Protein 7KZW (pdb70)

Nearest PDB structures (foldseek):
  7kzw-assembly1_A  TM=1.008E+00  e=4.307E-22  Francisella tularensis subsp. tularensis SCHU S4
  7tl6-assembly1_A  TM=3.939E-01  e=3.445E-01  Mus musculus
  7tl6-assembly2_B  TM=4.313E-01  e=4.963E-01  Mus musculus
  7op0-assembly1_A  TM=3.509E-01  e=9.775E-01  Homo sapiens
  6ie2-assembly5_E  TM=2.826E-01  e=1.085E+00  Homo sapiens

Solvent-accessible surface area: 7474 Å² total

Organism: Francisella tularensis subsp. tularensis (strain SCHU S4 / Schu 4) (NCBI:txid177416)

Sequence (125 aa):
QARELPLLKHGYSKKNTAYNFGFCCCDNTPSGIIFNIDKKPTEFLVNIIYVGDNQGCKFIIYAADTKGKQGEITQTGSSFTAYLSGRNELLKLECCKGKDSNIDYKVIAYANAIEYDRVVGNLSYLVESGGL

Secondary structure (DSSP, 8-state):
-PEEPPP---EE-S---EE--B--TTT--TT------SPPPEEEEEEEEEEESEEEEEE-STT--EEEE-SSEEEEEB--TT-B--EEEE-STT-EEEEEEEEEETTEEEEEEEEEEHHHHTT--

Foldseek 3Di:
DAAAFDKDDKAADPVWKIKIGFDDDVDDDPPAAFLPPDHWKKKKWKAWDDFDAKKKWFQQDSVRDIDIDGHTDIGIGTAHPRGGGIMMMGTDQFGKIWMKMWIDTPHHIHIDTDMDGNCVRVPHD

Structure (mmCIF, N/CA/C/O backbone):
data_7KZW
#
_entry.id   7KZW
#
_cell.length_a   83.412
_cell.length_b   83.412
_cell.length_c   36.850
_cell.angle_alpha   90.000
_cell.angle_beta   90.000
_cell.angle_gamma   120.000
#
_symmetry.space_group_name_H-M   'P 62'
#
loop_
_entity.id
_entity.type
_entity.pdbx_description
1 polymer FTT_1639c
2 non-polymer 'CHLORIDE ION'
3 water water
#
loop_
_atom_site.group_PDB
_atom_site.id
_atom_site.type_symbol
_atom_site.label_atom_id
_atom_site.label_alt_id
_atom_site.label_comp_id
_atom_site.label_asym_id
_atom_site.label_entity_id
_atom_site.label_seq_id
_atom_site.pdbx_PDB_ins_code
_atom_site.Cartn_x
_atom_site.Cartn_y
_atom_site.Cartn_z
_atom_site.occupancy
_atom_site.B_iso_or_equiv
_atom_site.auth_seq_id
_atom_site.auth_comp_id
_atom_site.auth_asym_id
_atom_site.auth_atom_id
_atom_site.pdbx_PDB_model_num
ATOM 1 N N . GLN A 1 4 ? 44.10800 14.42000 -9.26200 1.000 55.74351 54 GLN A N 1
ATOM 2 C CA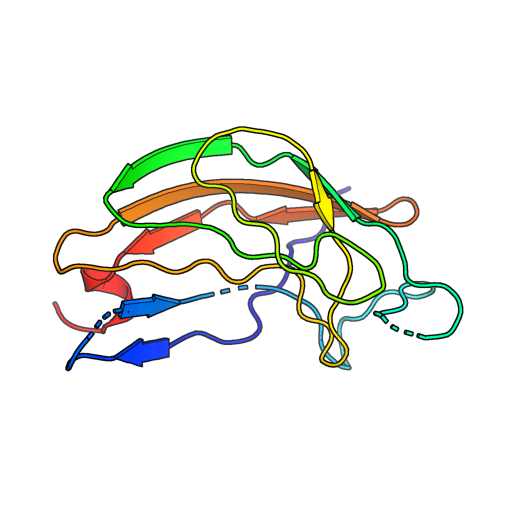 . GLN A 1 4 ? 43.79900 15.01700 -7.99700 1.000 53.01750 54 GLN A CA 1
ATOM 3 C C . GLN A 1 4 ? 45.07200 15.01600 -7.11500 1.000 47.22838 54 GLN A C 1
ATOM 4 O O . GLN A 1 4 ? 46.12400 15.25300 -7.63100 1.000 55.62731 54 GLN A O 1
ATOM 10 N N . ALA A 1 5 ? 44.94100 14.68400 -5.84000 1.000 41.94762 55 ALA A N 1
ATOM 11 C CA . ALA A 1 5 ? 46.01100 14.74900 -4.84800 1.000 35.35598 55 ALA A CA 1
ATOM 12 C C . ALA A 1 5 ? 47.00500 13.59800 -4.98500 1.000 32.93352 55 ALA A C 1
ATOM 13 O O . ALA A 1 5 ? 46.64700 12.47900 -5.34700 1.000 39.71966 55 ALA A O 1
ATOM 15 N N . ARG A 1 6 ? 48.26700 13.89700 -4.68200 1.000 24.09634 56 ARG A N 1
ATOM 16 C CA . ARG A 1 6 ? 49.33900 12.93500 -4.47200 1.000 22.86658 56 ARG A CA 1
ATOM 17 C C . ARG A 1 6 ? 49.56600 12.75500 -2.98500 1.000 19.86577 56 ARG A C 1
ATOM 18 O O . ARG A 1 6 ? 49.22700 13.62800 -2.18100 1.000 21.47666 56 ARG A O 1
ATOM 26 N N . GLU A 1 7 ? 50.19400 11.64500 -2.58200 1.000 18.64424 57 GLU A N 1
ATOM 27 C CA . GLU A 1 7 ? 50.55900 11.47800 -1.17900 1.000 17.94346 57 GLU A CA 1
ATOM 28 C C . GLU A 1 7 ? 51.87000 12.20100 -0.87300 1.000 19.31792 57 GLU A C 1
ATOM 29 O O . GLU A 1 7 ? 52.82300 12.12200 -1.65900 1.000 22.14662 57 GLU A O 1
ATOM 35 N N . LEU A 1 8 ? 51.89900 12.95600 0.23000 1.000 16.53056 58 LEU A N 1
ATOM 36 C CA . LEU A 1 8 ? 53.12800 13.53900 0.70800 1.000 19.04174 58 LEU A CA 1
ATOM 37 C C . LEU A 1 8 ? 54.04200 12.41700 1.18200 1.000 16.28012 58 LEU A C 1
ATOM 38 O O . LEU A 1 8 ? 53.64800 11.64100 2.07200 1.000 16.46282 58 LEU A O 1
ATOM 43 N N . PRO A 1 9 ? 55.22700 12.23400 0.58200 1.000 14.52757 59 PRO A N 1
ATOM 44 C CA . PRO A 1 9 ? 56.01500 11.02500 0.88900 1.000 15.92012 59 PRO A CA 1
ATOM 45 C C . PRO A 1 9 ? 56.66000 11.04000 2.27600 1.000 15.46771 59 PRO A C 1
ATOM 46 O O . PRO A 1 9 ? 56.98300 12.09000 2.82300 1.000 14.20850 59 PRO A O 1
ATOM 50 N N . LEU A 1 10 ? 56.81600 9.83900 2.84400 1.000 15.67319 60 LEU A N 1
ATOM 51 C CA . LEU A 1 10 ? 57.56000 9.61200 4.06800 1.000 15.20509 60 LEU A CA 1
ATOM 52 C C . LEU A 1 10 ? 59.01800 9.37100 3.66900 1.000 15.23727 60 LEU A C 1
ATOM 53 O O . LEU A 1 10 ? 59.31400 8.40800 2.93100 1.000 19.38501 60 LEU A O 1
ATOM 58 N N . LEU A 1 11 ? 59.91700 10.24100 4.09000 1.000 15.70570 61 LEU A N 1
ATOM 59 C CA . LEU A 1 11 ? 61.33700 10.10200 3.74500 1.000 16.25262 61 LEU A CA 1
ATOM 60 C C . LEU A 1 11 ? 62.09400 9.20600 4.69000 1.000 18.69295 61 LEU A C 1
ATOM 61 O O . LEU A 1 11 ? 62.96500 8.43000 4.24400 1.000 20.12524 61 LEU A O 1
ATOM 66 N N . LYS A 1 12 ? 61.79200 9.29300 5.98300 1.000 16.75862 62 LYS A N 1
ATOM 67 C CA . LYS A 1 12 ? 62.63600 8.66400 6.99200 1.000 17.06251 62 LYS A CA 1
ATOM 68 C C . LYS A 1 12 ? 61.79300 8.57300 8.25600 1.000 15.97924 62 LYS A C 1
ATOM 69 O O . LYS A 1 12 ? 60.88600 9.38000 8.47400 1.000 14.79563 62 LYS A O 1
ATOM 75 N N . HIS A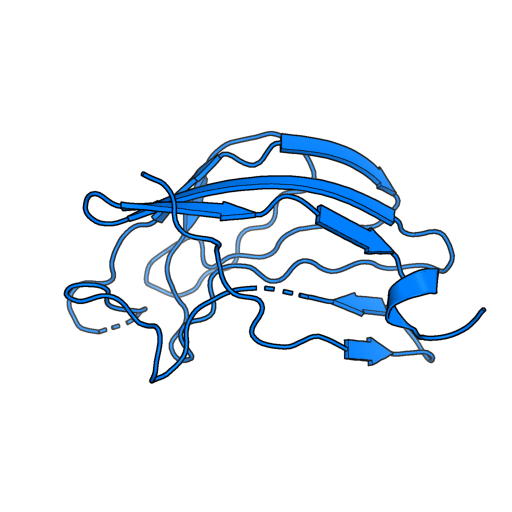 1 13 ? 62.07700 7.58000 9.08000 1.000 14.97738 63 HIS A N 1
ATOM 76 C CA . HIS A 1 13 ? 61.48400 7.51300 10.41700 1.000 14.23663 63 HIS A CA 1
ATOM 77 C C . HIS A 1 13 ? 62.50800 6.91600 11.36500 1.000 15.49515 63 HIS A C 1
ATOM 78 O O . HIS A 1 13 ? 63.47200 6.27200 10.93900 1.000 16.62975 63 HIS A O 1
ATOM 85 N N . GLY A 1 14 ? 62.29700 7.11600 12.66500 1.000 14.24226 64 GLY A N 1
ATOM 86 C CA . GLY A 1 14 ? 63.21600 6.56100 13.64700 1.000 15.92193 64 GLY A CA 1
ATOM 87 C C . GLY A 1 14 ? 62.73100 6.85300 15.04700 1.000 15.12774 64 GLY A C 1
ATOM 88 O O . GLY A 1 14 ? 61.66400 7.44800 15.24900 1.000 13.68896 64 GLY A O 1
ATOM 89 N N . TYR A 1 15 ? 63.52600 6.42200 16.02000 1.000 15.39748 65 TYR A N 1
ATOM 90 C CA . TYR A 1 15 ? 63.15800 6.60300 17.42300 1.000 14.77868 65 TYR A CA 1
ATOM 91 C C . TYR A 1 15 ? 64.41300 6.53700 18.28500 1.000 16.78343 65 TYR A C 1
ATOM 92 O O . TYR A 1 15 ? 65.46600 6.03000 17.86000 1.000 18.61207 65 TYR A O 1
ATOM 101 N N . SER A 1 16 ? 64.28100 7.00500 19.52600 1.000 16.32970 66 SER A N 1
ATOM 102 C CA . SER A 1 16 ? 65.34200 6.89700 20.53400 1.000 17.60526 66 SER A CA 1
ATOM 103 C C . SER A 1 16 ? 64.72100 6.34900 21.79700 1.000 18.60851 66 SER A C 1
ATOM 104 O O . SER A 1 16 ? 63.85800 7.00700 22.38400 1.000 19.97089 66 SER A O 1
ATOM 107 N N . LYS A 1 17 ? 65.13500 5.15400 22.21100 1.000 19.02925 67 LYS A N 1
ATOM 108 C CA . LYS A 1 17 ? 64.64500 4.58100 23.45700 1.000 23.89124 67 LYS A CA 1
ATOM 109 C C . LYS A 1 17 ? 65.09700 5.42200 24.65600 1.000 26.92435 67 LYS A C 1
ATOM 110 O O . LYS A 1 17 ? 64.33400 5.63100 25.60400 1.000 27.14312 67 LYS A O 1
ATOM 116 N N . LYS A 1 18 ? 66.30800 5.97700 24.60000 1.000 24.89700 68 LYS A N 1
ATOM 117 C CA . LYS A 1 18 ? 66.85800 6.70000 25.75200 1.000 28.54734 68 LYS A CA 1
ATOM 118 C C . LYS A 1 18 ? 66.03000 7.94100 26.06600 1.000 30.93447 68 LYS A C 1
ATOM 119 O O . LYS A 1 18 ? 65.78300 8.26600 27.23600 1.000 30.03629 68 LYS A O 1
ATOM 125 N N . ASN A 1 19 ? 65.55700 8.61500 25.02900 1.000 24.03506 69 ASN A N 1
ATOM 126 C CA . ASN A 1 19 ? 64.80900 9.85600 25.15500 1.000 22.54029 69 ASN A CA 1
ATOM 127 C C . ASN A 1 19 ? 63.31000 9.65100 24.98900 1.000 20.49643 69 ASN A C 1
ATOM 128 O O . ASN A 1 19 ? 62.55600 10.61000 25.14300 1.000 22.02366 69 ASN A O 1
ATOM 141 N N . THR A 1 21 ? 61.66400 9.28600 22.26400 1.000 16.05347 71 THR A N 1
ATOM 142 C CA . THR A 1 21 ? 61.23800 10.11700 21.14300 1.000 15.95647 71 THR A CA 1
ATOM 143 C C . THR A 1 21 ? 61.11500 9.24700 19.90200 1.000 14.10063 71 THR A C 1
ATOM 144 O O . THR A 1 21 ? 61.72200 8.17500 19.80000 1.000 14.47824 71 THR A O 1
ATOM 148 N N . ALA A 1 22 ? 60.30300 9.71000 18.96300 1.000 12.73042 72 ALA A N 1
ATOM 149 C CA . ALA A 1 22 ? 60.21200 9.07000 17.65900 1.000 11.63285 72 ALA A CA 1
ATOM 150 C C . ALA A 1 22 ? 59.80700 10.13200 16.65700 1.000 12.01228 72 ALA A C 1
ATOM 151 O O . ALA A 1 22 ? 59.29700 11.20800 17.03000 1.000 12.77472 72 ALA A O 1
ATOM 153 N N . TYR A 1 23 ? 60.02700 9.83500 15.37400 1.000 12.15831 73 TYR A N 1
ATOM 154 C CA . TYR A 1 23 ? 59.68400 10.82700 14.37600 1.000 12.47817 73 TYR A CA 1
ATOM 155 C C . TYR A 1 23 ? 59.34500 10.19200 13.04800 1.000 11.54873 73 TYR A C 1
ATOM 156 O O . TYR A 1 23 ? 59.70000 9.03700 12.73600 1.000 12.51924 73 TYR A O 1
ATOM 165 N N . ASN A 1 24 ? 58.61400 10.96700 12.24500 1.000 10.93834 74 ASN A N 1
ATOM 166 C CA . ASN A 1 24 ? 58.43100 10.72000 10.80800 1.000 11.56700 74 ASN A CA 1
ATOM 167 C C . ASN A 1 24 ? 58.85400 12.00100 10.10100 1.000 11.73125 74 ASN A C 1
ATOM 168 O O . ASN A 1 24 ? 58.41500 13.11100 10.48300 1.000 13.37163 74 ASN A O 1
ATOM 181 N N . PHE A 1 26 ? 58.63000 13.93400 6.50600 1.000 10.94993 76 PHE A N 1
ATOM 182 C CA . PHE A 1 26 ? 57.93000 13.96300 5.23000 1.000 11.83318 76 PHE A CA 1
ATOM 183 C C . PHE A 1 26 ? 58.62000 14.91600 4.28200 1.000 11.66080 76 PHE A C 1
ATOM 184 O O . PHE A 1 26 ? 59.08200 16.00000 4.70700 1.000 12.60251 76 PHE A O 1
ATOM 192 N N . GLY A 1 27 ? 58.68500 14.55000 3.00700 1.000 13.22804 77 GLY A N 1
ATOM 193 C CA . GLY A 1 27 ? 59.32100 15.38400 2.00600 1.000 14.35339 77 GLY A CA 1
ATOM 194 C C . GLY A 1 27 ? 59.57800 14.56800 0.74900 1.000 15.30471 77 GLY A C 1
ATOM 195 O O . GLY A 1 27 ? 58.97100 13.52000 0.55500 1.000 18.09791 77 GLY A O 1
ATOM 196 N N . PHE A 1 28 ? 60.53300 15.03100 -0.05600 1.000 15.66207 78 PHE A N 1
ATOM 197 C CA . PHE A 1 28 ? 60.73900 14.45500 -1.38400 1.000 15.71685 78 PHE A CA 1
ATOM 198 C C . PHE A 1 28 ? 62.17800 13.97500 -1.54800 1.000 18.38141 78 PHE A C 1
ATOM 199 O O . PHE A 1 28 ? 63.09800 14.44100 -0.86900 1.000 19.38705 78 PHE A O 1
ATOM 207 N N . CYS A 1 29 ? 62.37800 13.07200 -2.50100 1.000 20.58823 79 CYS A N 1
ATOM 208 C CA . CYS A 1 29 ? 63.70200 12.59800 -2.90500 1.000 24.60088 79 CYS A CA 1
ATOM 209 C C . CYS A 1 29 ? 63.88100 12.68800 -4.42400 1.000 30.84799 79 CYS A C 1
ATOM 210 O O . CYS A 1 29 ? 63.11400 13.34500 -5.13800 1.000 31.05183 79 CYS A O 1
ATOM 213 N N . CYS A 1 30 ? 64.90600 11.98200 -4.95000 1.000 29.74768 80 CYS A N 1
ATOM 214 C CA A CYS A 1 30 ? 65.30500 12.12800 -6.35100 0.550 33.58558 80 CYS A CA 1
ATOM 215 C CA B CYS A 1 30 ? 65.29700 12.14000 -6.35400 0.450 33.59814 80 CYS A CA 1
ATOM 216 C C . CYS A 1 30 ? 64.24300 11.60800 -7.32100 1.000 35.06871 80 CYS A C 1
ATOM 217 O O . CYS A 1 30 ? 64.14700 12.08800 -8.45900 1.000 44.62723 80 CYS A O 1
ATOM 222 N N . ASP A 1 31 ? 63.48800 10.57400 -6.92700 1.000 33.24188 81 ASP A N 1
ATOM 223 C CA . ASP A 1 31 ? 62.51400 9.96300 -7.83500 1.000 34.12060 81 ASP A CA 1
ATOM 224 C C . ASP A 1 31 ? 61.10200 10.49900 -7.64100 1.000 31.42813 81 ASP A C 1
ATOM 225 O O . ASP A 1 31 ? 60.16000 10.03200 -8.29700 1.000 34.67550 81 ASP A O 1
ATOM 230 N N . ASN A 1 32 ? 60.94500 11.48800 -6.81600 1.000 31.14080 82 ASN A N 1
ATOM 231 C CA . ASN A 1 32 ? 59.60000 11.98700 -6.58800 1.000 36.37125 82 ASN A CA 1
ATOM 232 C C . ASN A 1 32 ? 59.56700 13.48600 -6.39800 1.000 29.70933 82 ASN A C 1
ATOM 233 O O . ASN A 1 32 ? 58.50400 14.00100 -6.00000 1.000 31.87199 82 ASN A O 1
ATOM 238 N N . THR A 1 33 ? 60.66100 14.22600 -6.76300 1.000 28.15439 83 THR A N 1
ATOM 239 C CA . THR A 1 33 ? 60.51800 15.70200 -6.63600 1.000 23.81228 83 THR A CA 1
ATOM 240 C C . THR A 1 33 ? 59.87000 16.31900 -7.86300 1.000 23.90371 83 THR A C 1
ATOM 241 O O . THR A 1 33 ? 60.44100 16.28900 -8.96400 1.000 25.42961 83 THR A O 1
ATOM 245 N N . PRO A 1 34 ? 58.67000 16.85700 -7.73300 1.000 22.60240 84 PRO A N 1
ATOM 246 C CA . PRO A 1 34 ? 57.94700 17.35600 -8.89700 1.000 23.67649 84 PRO A CA 1
ATOM 247 C C . PRO A 1 34 ? 58.67300 18.50200 -9.58300 1.000 26.19001 84 PRO A C 1
ATOM 248 O O . PRO A 1 34 ? 59.43500 19.26700 -8.97400 1.000 25.79098 84 PRO A O 1
ATOM 252 N N . SER A 1 35 ? 58.39000 18.61700 -10.86100 1.000 28.07494 85 SER A N 1
ATOM 253 C CA . SER A 1 35 ? 58.94800 19.67700 -11.67500 1.000 27.34245 85 SER A CA 1
ATOM 254 C C . SER A 1 35 ? 58.53800 21.02200 -11.08800 1.000 26.03776 85 SER A C 1
ATOM 255 O O . SER A 1 35 ? 57.42400 21.18100 -10.57000 1.000 30.49324 85 SER A O 1
ATOM 258 N N . GLY A 1 36 ? 59.48300 21.97000 -11.07300 1.000 26.50557 86 GLY A N 1
ATOM 259 C CA . GLY A 1 36 ? 59.20100 23.31500 -10.61800 1.000 29.74152 86 GLY A CA 1
ATOM 260 C C . GLY A 1 36 ? 59.15800 23.50000 -9.12000 1.000 28.85177 86 GLY A C 1
ATOM 261 O O . GLY A 1 36 ? 58.68100 24.53700 -8.65300 1.000 28.46921 86 GLY A O 1
ATOM 262 N N . ILE A 1 37 ? 59.58400 22.51100 -8.34400 1.000 23.89100 87 ILE A N 1
ATOM 263 C CA A ILE A 1 37 ? 59.58900 22.59400 -6.89300 0.522 20.80377 87 ILE A CA 1
ATOM 264 C CA B ILE A 1 37 ? 59.58700 22.60600 -6.89200 0.478 20.91889 87 ILE A CA 1
ATOM 265 C C . ILE A 1 37 ? 61.03300 22.79700 -6.44800 1.000 22.82757 87 ILE A C 1
ATOM 266 O O . ILE A 1 37 ? 61.90100 21.97400 -6.76100 1.000 25.43231 87 ILE A O 1
ATOM 275 N N . PHE A 1 38 ? 61.28900 23.88700 -5.72700 1.000 18.50356 88 PHE A N 1
ATOM 276 C CA . PHE A 1 38 ? 62.62800 24.29200 -5.30200 1.000 19.51419 88 PHE A CA 1
ATOM 277 C C . PHE A 1 38 ? 62.65300 24.47800 -3.80500 1.000 17.09904 88 PHE A C 1
ATOM 278 O O . PHE A 1 38 ? 61.60500 24.72700 -3.18500 1.000 17.17090 88 PHE A O 1
ATOM 286 N N . ASN A 1 39 ? 63.83800 24.27700 -3.20100 1.000 15.93291 89 ASN A N 1
ATOM 287 C CA . ASN A 1 39 ? 64.02500 24.32000 -1.77000 1.000 14.57937 89 ASN A CA 1
ATOM 288 C C . ASN A 1 39 ? 64.78900 25.57000 -1.34500 1.000 13.19345 89 ASN A C 1
ATOM 289 O O . ASN A 1 39 ? 65.14900 26.41600 -2.17800 1.000 15.52625 89 ASN A O 1
ATOM 294 N N . ILE A 1 40 ? 65.06800 25.68100 -0.03800 1.000 13.97528 90 ILE A N 1
ATOM 295 C CA . ILE A 1 40 ? 65.64200 26.92300 0.47100 1.000 14.40621 90 ILE A CA 1
ATOM 296 C C . ILE A 1 40 ? 67.09200 27.12800 0.07100 1.000 16.35615 90 ILE A C 1
ATOM 297 O O . ILE A 1 40 ? 67.68300 28.18400 0.34300 1.000 16.59973 90 ILE A O 1
ATOM 310 N N . ASP A 1 42 ? 67.82400 27.10200 -2.99400 1.000 18.74580 92 ASP A N 1
ATOM 311 C CA . ASP A 1 42 ? 67.62700 27.53200 -4.37300 1.000 22.15862 92 ASP A CA 1
ATOM 312 C C . ASP A 1 42 ? 67.23400 29.00300 -4.40900 1.000 21.62410 92 ASP A C 1
ATOM 313 O O . ASP A 1 42 ? 66.87700 29.60900 -3.39100 1.000 22.55031 92 ASP A O 1
ATOM 318 N N . LYS A 1 43 ? 67.33500 29.58500 -5.61200 1.000 27.44943 93 LYS A N 1
ATOM 319 C CA . LYS A 1 43 ? 67.14600 31.02500 -5.72500 1.000 26.99249 93 LYS A CA 1
ATOM 320 C C . LYS A 1 43 ? 65.71600 31.43700 -5.41500 1.000 27.20154 93 LYS A C 1
ATOM 321 O O . LYS A 1 43 ? 65.49100 32.50500 -4.82900 1.000 26.51051 93 LYS A O 1
ATOM 327 N N . LYS A 1 44 ? 64.73100 30.60100 -5.78000 1.000 23.17321 94 LYS A N 1
ATOM 328 C CA . LYS A 1 44 ? 63.31600 30.91600 -5.57700 1.000 21.86482 94 LYS A CA 1
ATOM 329 C C . LYS A 1 44 ? 62.59500 29.73900 -4.91900 1.000 19.19359 94 LYS A C 1
ATOM 330 O O . LYS A 1 44 ? 61.95400 28.91700 -5.60400 1.000 22.31791 94 LYS A O 1
ATOM 336 N N . PRO A 1 45 ? 62.71000 29.59500 -3.59400 1.000 18.49095 95 PRO A N 1
ATOM 337 C CA . PRO A 1 45 ? 62.08200 28.44000 -2.91000 1.000 16.32386 95 PRO A CA 1
ATOM 338 C C . PRO A 1 45 ? 60.57300 28.43300 -3.07900 1.000 18.05306 95 PRO A C 1
ATOM 339 O O . PRO A 1 45 ? 59.91600 29.45900 -2.97800 1.000 18.65606 95 PRO A O 1
ATOM 343 N N . THR A 1 46 ? 60.01500 27.24700 -3.30800 1.000 15.43622 96 THR A N 1
ATOM 344 C CA . THR A 1 46 ? 58.58900 27.11500 -3.53000 1.000 17.80426 96 THR A CA 1
ATOM 345 C C . THR A 1 46 ? 57.86500 27.22900 -2.18700 1.000 14.79433 96 THR A C 1
ATOM 346 O O . THR A 1 46 ? 58.24100 26.55200 -1.21500 1.000 15.58087 96 THR A O 1
ATOM 350 N N . GLU A 1 47 ? 56.82200 28.05700 -2.12200 1.000 13.54537 97 GLU A N 1
ATOM 351 C CA . GLU A 1 47 ? 55.97000 28.14000 -0.94700 1.000 14.31864 97 GLU A CA 1
ATOM 352 C C . GLU A 1 47 ? 55.02900 26.94000 -0.91700 1.000 15.73687 97 GLU A C 1
ATOM 353 O O . GLU A 1 47 ? 54.30000 26.68800 -1.89700 1.000 17.11979 97 GLU A O 1
ATOM 359 N N . PHE A 1 48 ? 54.94500 26.25500 0.21700 1.000 11.38778 98 PHE A N 1
ATOM 360 C CA . PHE A 1 48 ? 53.90600 25.26900 0.48500 1.000 11.90706 98 PHE A CA 1
ATOM 361 C C . PHE A 1 48 ? 52.88400 25.88300 1.43400 1.000 12.97200 98 PHE A C 1
ATOM 362 O O . PHE A 1 48 ? 53.26900 26.43000 2.49100 1.000 14.23004 98 PHE A O 1
ATOM 370 N N . LEU A 1 49 ? 51.62200 25.94300 1.02200 1.000 10.64524 99 LEU A N 1
ATOM 371 C CA . LEU A 1 49 ? 50.54600 26.51600 1.81400 1.000 10.39621 99 LEU A CA 1
ATOM 372 C C . LEU A 1 49 ? 49.85700 25.30500 2.41600 1.000 12.32285 99 LEU A C 1
ATOM 373 O O . LEU A 1 49 ? 49.31700 24.45000 1.69800 1.000 14.81844 99 LEU A O 1
ATOM 378 N N . VAL A 1 50 ? 49.95700 25.15500 3.73800 1.000 11.20278 100 VAL A N 1
ATOM 379 C CA . VAL A 1 50 ? 49.67000 23.89500 4.40000 1.000 10.78035 100 VAL A CA 1
ATOM 380 C C . VAL A 1 50 ? 48.51500 24.06900 5.35800 1.000 10.87438 100 VAL A C 1
ATOM 381 O O . VAL A 1 50 ? 48.47100 25.00900 6.13500 1.000 12.16039 100 VAL A O 1
ATOM 385 N N . ASN A 1 51 ? 47.56600 23.13700 5.30000 1.000 11.66627 101 ASN A N 1
ATOM 386 C CA . ASN A 1 51 ? 46.53600 23.03900 6.30800 1.000 11.18145 101 ASN A CA 1
ATOM 387 C C . ASN A 1 51 ? 46.71900 21.70600 7.02500 1.000 12.14202 101 ASN A C 1
ATOM 388 O O . ASN A 1 51 ? 46.79700 20.65500 6.37400 1.000 12.62980 101 ASN A O 1
ATOM 393 N N . ILE A 1 52 ? 46.81400 21.72100 8.34400 1.000 11.11422 102 ILE A N 1
ATOM 394 C CA A ILE A 1 52 ? 46.91800 20.51800 9.17400 0.480 10.08050 102 ILE A CA 1
ATOM 395 C CA B ILE A 1 52 ? 46.82200 20.46900 9.07400 0.520 11.93068 102 ILE A CA 1
ATOM 396 C C . ILE A 1 52 ? 45.64600 20.42700 10.04500 1.000 11.10469 102 ILE A C 1
ATOM 397 O O . ILE A 1 52 ? 45.08600 21.45700 10.43600 1.000 14.19196 102 ILE A O 1
ATOM 406 N N . TYR A 1 53 ? 45.21600 19.18800 10.32000 1.000 11.98779 103 TYR A N 1
ATOM 407 C CA . TYR A 1 53 ? 44.05900 18.93800 11.16900 1.000 12.29711 103 TYR A CA 1
ATOM 408 C C . TYR A 1 53 ? 44.53700 17.91600 12.16500 1.000 13.24204 103 TYR A C 1
ATOM 409 O O . TYR A 1 53 ? 45.18600 16.93600 11.77900 1.000 12.04672 103 TYR A O 1
ATOM 418 N N . VAL A 1 54 ? 44.25200 18.13400 13.45600 1.000 10.96743 104 VAL A N 1
ATOM 419 C CA . VAL A 1 54 ? 44.77100 17.26200 14.50000 1.000 11.55189 104 VAL A CA 1
ATOM 420 C C . VAL A 1 54 ? 43.62100 16.84200 15.39500 1.000 10.76714 104 VAL A C 1
ATOM 421 O O . VAL A 1 54 ? 42.79500 17.69500 15.79900 1.000 12.03789 104 VAL A O 1
ATOM 425 N N . GLY A 1 55 ? 43.53400 15.55000 15.68900 1.000 10.63191 105 GLY A N 1
ATOM 426 C CA . GLY A 1 55 ? 42.57800 15.02300 16.65100 1.000 10.76823 105 GLY A CA 1
ATOM 427 C C . GLY A 1 55 ? 43.29900 14.73700 17.95100 1.000 10.83572 105 GLY A C 1
ATOM 428 O O . GLY A 1 55 ? 43.80000 15.66100 18.61200 1.000 10.89460 105 GLY A O 1
ATOM 429 N N . ASP A 1 56 ? 43.36100 13.48200 18.35600 1.000 10.88517 106 ASP A N 1
ATOM 430 C CA . ASP A 1 56 ? 44.16200 13.12100 19.51800 1.000 10.97271 106 ASP A CA 1
ATOM 431 C C . ASP A 1 56 ? 45.56600 13.65300 19.32100 1.000 11.18454 106 ASP A C 1
ATOM 432 O O . ASP A 1 56 ? 46.16300 13.44200 18.27000 1.000 11.35315 106 ASP A O 1
ATOM 437 N N . ASN A 1 57 ? 46.13800 14.26600 20.36500 1.000 10.89150 107 ASN A N 1
ATOM 438 C CA . ASN A 1 57 ? 47.55900 14.63400 20.36500 1.000 11.80964 107 ASN A CA 1
ATOM 439 C C . ASN A 1 57 ? 48.03100 14.66000 21.81700 1.000 11.07444 107 ASN A C 1
ATOM 440 O O . ASN A 1 57 ? 47.70600 15.60100 22.55600 1.000 13.52709 107 ASN A O 1
ATOM 445 N N . GLN A 1 58 ? 48.77100 13.63900 22.23600 1.000 11.48013 108 GLN A N 1
ATOM 446 C CA . GLN A 1 58 ? 49.55200 13.69400 23.46300 1.000 11.51450 108 GLN A CA 1
ATOM 447 C C . GLN A 1 58 ? 51.01700 13.68800 23.06400 1.000 13.14061 108 GLN A C 1
ATOM 448 O O . GLN A 1 58 ? 51.48700 12.71600 22.45400 1.000 12.60996 108 GLN A O 1
ATOM 454 N N . GLY A 1 59 ? 51.72900 14.75600 23.37600 1.000 12.24524 109 GLY A N 1
ATOM 455 C CA . GLY A 1 59 ? 53.17700 14.75800 23.25900 1.000 11.86932 109 GLY A CA 1
ATOM 456 C C . GLY A 1 59 ? 53.76700 14.88100 21.86700 1.000 11.15462 109 GLY A C 1
ATOM 457 O O . GLY A 1 59 ? 54.96800 14.59500 21.70400 1.000 11.97433 109 GLY A O 1
ATOM 458 N N . CYS A 1 60 ? 53.00700 15.35300 20.88300 1.000 10.89636 110 CYS A N 1
ATOM 459 C CA . CYS A 1 60 ? 53.55800 15.39600 19.52100 1.000 10.60047 110 CYS A CA 1
ATOM 460 C C . CYS A 1 60 ? 53.47400 16.79900 18.93700 1.000 10.56116 110 CYS A C 1
ATOM 461 O O . CYS A 1 60 ? 52.66700 17.64400 19.33400 1.000 11.36014 110 CYS A O 1
ATOM 464 N N . LYS A 1 61 ? 54.33900 17.04600 17.95500 1.000 10.34743 111 LYS A N 1
ATOM 465 C CA . LYS A 1 61 ? 54.37000 18.35600 17.29800 1.000 10.43120 111 LYS A CA 1
ATOM 466 C C . LYS A 1 61 ? 54.95800 18.20100 15.89600 1.000 10.89254 111 LYS A C 1
ATOM 467 O O . LYS A 1 61 ? 55.78900 17.32300 15.64300 1.000 10.96313 111 LYS A O 1
ATOM 473 N N . PHE A 1 62 ? 54.52900 19.07500 14.98500 1.000 9.91425 112 PHE A N 1
ATOM 474 C CA . PHE A 1 62 ? 55.15800 19.16700 13.67400 1.000 10.26679 112 PHE A CA 1
ATOM 475 C C . PHE A 1 62 ? 56.12700 20.33600 13.67900 1.000 11.27408 112 PHE A C 1
ATOM 476 O O . PHE A 1 62 ? 55.81200 21.41400 14.19100 1.000 13.41674 112 PHE A O 1
ATOM 484 N N . ILE A 1 63 ? 57.28700 20.11800 13.09800 1.000 10.04677 113 ILE A N 1
ATOM 485 C CA A ILE A 1 63 ? 58.33200 21.12400 12.87600 0.501 10.21061 113 ILE A CA 1
ATOM 486 C CA B ILE A 1 63 ? 58.30500 21.15300 12.87900 0.499 10.20663 113 ILE A CA 1
ATOM 487 C C . ILE A 1 63 ? 58.40900 21.38800 11.38600 1.000 10.10664 113 ILE A C 1
ATOM 488 O O . ILE A 1 63 ? 58.34800 20.44200 10.58200 1.000 11.02639 113 ILE A O 1
ATOM 497 N N . TYR A 1 64 ? 58.52800 22.66200 10.99500 1.000 10.13065 114 TYR A N 1
ATOM 498 C CA . TYR A 1 64 ? 58.65500 23.00900 9.57500 1.000 10.08852 114 TYR A CA 1
ATOM 499 C C . TYR A 1 64 ? 59.59700 24.18700 9.43900 1.000 11.04925 114 TYR A C 1
ATOM 500 O O . TYR A 1 64 ? 59.94500 24.81700 10.42600 1.000 10.46080 114 TYR A O 1
ATOM 509 N N . ALA A 1 65 ? 60.01500 24.47000 8.19600 1.000 10.36078 115 ALA A N 1
ATOM 510 C CA . ALA A 1 65 ? 60.79100 25.66900 7.90000 1.000 10.57910 115 ALA A CA 1
ATOM 511 C C . ALA A 1 65 ? 59.80600 26.78900 7.58200 1.000 10.45272 115 ALA A C 1
ATOM 512 O O . ALA A 1 65 ? 59.09000 26.74200 6.56300 1.000 11.55600 115 ALA A O 1
ATOM 514 N N . ALA A 1 66 ? 59.72400 27.78700 8.47200 1.000 10.56373 116 ALA A N 1
ATOM 515 C CA . ALA A 1 66 ? 58.66500 28.77900 8.38200 1.000 10.51086 116 ALA A CA 1
ATOM 516 C C . ALA A 1 66 ? 59.05000 29.92700 7.46300 1.000 11.56500 116 ALA A C 1
ATOM 517 O O . ALA A 1 66 ? 58.15400 30.71300 7.08200 1.000 12.42647 116 ALA A O 1
ATOM 519 N N . ASP A 1 67 ? 60.29900 30.01900 7.04200 1.000 11.24062 117 ASP A N 1
ATOM 520 C CA . ASP A 1 67 ? 60.68500 31.04600 6.11000 1.000 11.55802 117 ASP A CA 1
ATOM 521 C C . ASP A 1 67 ? 61.85800 30.56400 5.26300 1.000 11.25058 117 ASP A C 1
ATOM 522 O O . ASP A 1 67 ? 62.37700 29.46700 5.47000 1.000 11.69672 117 ASP A O 1
ATOM 527 N N . THR A 1 68 ? 62.28500 31.43600 4.33800 1.000 12.10923 118 THR A N 1
ATOM 528 C CA . THR A 1 68 ? 63.31700 31.02500 3.38900 1.000 13.04557 118 THR A CA 1
ATOM 529 C C . THR A 1 68 ? 64.70600 31.02000 3.99500 1.000 15.35693 118 THR A C 1
ATOM 530 O O . THR A 1 68 ? 65.66000 30.63800 3.32400 1.000 17.92406 118 THR A O 1
ATOM 534 N N . LYS A 1 69 ? 64.86600 31.52700 5.21100 1.000 12.94675 119 LYS A N 1
ATOM 535 C CA . LYS A 1 69 ? 66.10500 31.38100 5.94600 1.000 13.83911 119 LYS A CA 1
ATOM 536 C C . LYS A 1 69 ? 66.13200 30.10600 6.78200 1.000 13.33641 119 LYS A C 1
ATOM 537 O O . LYS A 1 69 ? 67.13100 29.85500 7.44700 1.000 16.25603 119 LYS A O 1
ATOM 543 N N . GLY A 1 70 ? 65.09300 29.27600 6.71100 1.000 13.24479 120 GLY A N 1
ATOM 544 C CA . GLY A 1 70 ? 65.01000 28.04100 7.49200 1.000 13.56561 120 GLY A CA 1
ATOM 545 C C . GLY A 1 70 ? 64.66200 28.22000 8.94800 1.000 13.87339 120 GLY A C 1
ATOM 546 O O . GLY A 1 70 ? 64.71600 27.23900 9.71700 1.000 13.82103 120 GLY A O 1
ATOM 547 N N . LYS A 1 71 ? 64.19000 29.39900 9.34800 1.000 12.01242 121 LYS A N 1
ATOM 548 C CA . LYS A 1 71 ? 63.78200 29.51300 10.74200 1.000 13.47331 121 LYS A CA 1
ATOM 549 C C . LYS A 1 71 ? 62.63700 28.53700 11.00300 1.000 12.46581 121 LYS A C 1
ATOM 550 O O . LYS A 1 71 ? 61.70500 28.44700 10.20400 1.000 13.06640 121 LYS A O 1
ATOM 556 N N . GLN A 1 72 ? 62.70000 27.81900 12.11700 1.000 13.26109 122 GLN A N 1
ATOM 557 C CA . GLN A 1 72 ? 61.71100 26.76900 12.36000 1.000 11.68198 122 GLN A CA 1
ATOM 558 C C . GLN A 1 72 ? 60.42100 27.31500 12.91800 1.000 12.26676 122 GLN A C 1
ATOM 559 O O . GLN A 1 72 ? 60.39600 28.27700 13.70400 1.000 15.85469 122 GLN A O 1
ATOM 565 N N . GLY A 1 73 ? 59.34500 26.68000 12.51400 1.000 11.22074 123 GLY A N 1
ATOM 566 C CA . GLY A 1 73 ? 58.05000 26.83200 13.11600 1.000 12.75973 123 GLY A CA 1
ATOM 567 C C . GLY A 1 73 ? 57.57900 25.50900 13.71100 1.000 11.95224 123 GLY A C 1
ATOM 568 O O . GLY A 1 73 ? 58.10000 24.44900 13.35400 1.000 11.35401 123 GLY A O 1
ATOM 569 N N . GLU A 1 74 ? 56.61900 25.56500 14.63100 1.000 12.96555 124 GLU A N 1
ATOM 570 C CA . GLU A 1 74 ? 56.05800 24.35500 15.22000 1.000 11.95354 124 GLU A CA 1
ATOM 571 C C . GLU A 1 74 ? 54.55700 24.47400 15.31700 1.000 12.91024 124 GLU A C 1
ATOM 572 O O . GLU A 1 74 ? 54.01100 25.57600 15.47700 1.000 15.38707 124 GLU A O 1
ATOM 578 N N . ILE A 1 75 ? 53.87700 23.34900 15.17400 1.000 13.23403 125 ILE A N 1
ATOM 579 C CA . ILE A 1 75 ? 52.41200 23.38500 15.31700 1.000 13.23061 125 ILE A CA 1
ATOM 580 C C . ILE A 1 75 ? 51.96000 22.07300 15.93200 1.000 11.06145 125 ILE A C 1
ATOM 581 O O . ILE A 1 75 ? 52.52100 21.00100 15.64500 1.000 12.51859 125 ILE A O 1
ATOM 586 N N . THR A 1 76 ? 50.96200 22.16000 16.80500 1.000 12.07293 126 THR A N 1
ATOM 587 C CA . THR A 1 76 ? 50.48800 21.01000 17.56600 1.000 11.52299 126 THR A CA 1
ATOM 588 C C . THR A 1 76 ? 48.99300 20.78600 17.42400 1.000 13.49718 126 THR A C 1
ATOM 589 O O . THR A 1 76 ? 48.45700 19.87100 18.05400 1.000 13.92008 126 THR A O 1
ATOM 593 N N . GLN A 1 77 ? 48.30500 21.62000 16.65000 1.000 13.02817 127 GLN A N 1
ATOM 594 C CA . GLN A 1 77 ? 46.83600 21.58900 16.62100 1.000 13.52797 127 GLN A CA 1
ATOM 595 C C . GLN A 1 77 ? 46.43400 22.01900 15.22700 1.000 13.27065 127 GLN A C 1
ATOM 596 O O . GLN A 1 77 ? 47.25400 22.48300 14.44000 1.000 14.70685 127 GLN A O 1
ATOM 602 N N . THR A 1 78 ? 45.15800 21.82300 14.88300 1.000 11.96527 128 THR A N 1
ATOM 603 C CA . THR A 1 78 ? 44.67000 22.20000 13.57000 1.000 12.59861 128 THR A CA 1
ATOM 604 C C . THR A 1 78 ? 45.00400 23.64500 13.28200 1.000 13.88432 128 THR A C 1
ATOM 605 O O . THR A 1 78 ? 44.81500 24.52700 14.12600 1.000 14.88158 128 THR A O 1
ATOM 609 N N . GLY A 1 79 ? 45.46800 23.89900 12.06900 1.000 11.84979 129 GLY A N 1
ATOM 610 C CA . GLY A 1 79 ? 45.78100 25.26500 11.69000 1.000 12.33521 129 GLY A CA 1
ATOM 611 C C . GLY A 1 79 ? 46.42600 25.27200 10.32400 1.000 11.94331 129 GLY A C 1
ATOM 612 O O . GLY A 1 79 ? 46.68700 24.24200 9.72300 1.000 15.30427 129 GLY A O 1
ATOM 613 N N . SER A 1 80 ? 46.73800 26.45900 9.87100 1.000 11.72224 130 SER A N 1
ATOM 614 C CA A SER A 1 80 ? 47.32000 26.62000 8.55400 0.684 10.19737 130 SER A CA 1
ATOM 615 C CA B SER A 1 80 ? 47.26200 26.70700 8.54400 0.316 11.91935 130 SER A CA 1
ATOM 616 C C . SER A 1 80 ? 48.61500 27.41700 8.67300 1.000 11.10973 130 SER A C 1
ATOM 617 O O . SER A 1 80 ? 48.80000 28.23600 9.58300 1.000 12.11034 130 SER A O 1
ATOM 622 N N . PHE A 1 81 ? 49.51600 27.15400 7.75000 1.000 10.46950 131 PHE A N 1
ATOM 623 C CA . PHE A 1 81 ? 50.81500 27.82700 7.81000 1.000 11.34381 131 PHE A CA 1
ATOM 624 C C . PHE A 1 81 ? 51.50300 27.76800 6.44800 1.000 9.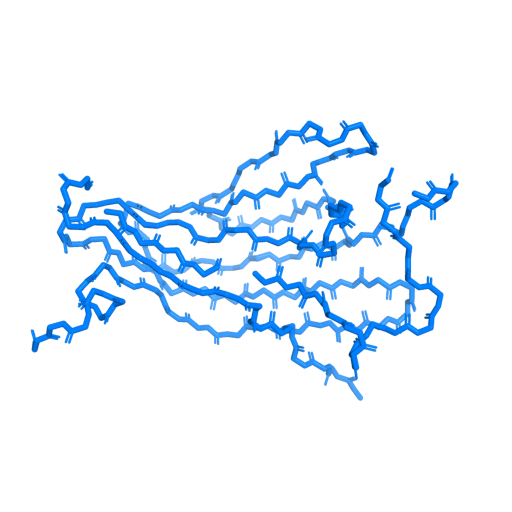93072 131 PHE A C 1
ATOM 625 O O . PHE A 1 81 ? 51.12200 26.97800 5.57300 1.000 10.16071 131 PHE A O 1
ATOM 633 N N . THR A 1 82 ? 52.56800 28.54200 6.32700 1.000 10.01840 132 THR A N 1
ATOM 634 C CA . THR A 1 82 ? 53.43800 28.51900 5.13800 1.000 10.01210 132 THR A CA 1
ATOM 635 C C . THR A 1 82 ? 54.73200 27.81100 5.47100 1.000 10.20088 132 THR A C 1
ATOM 636 O O . THR A 1 82 ? 55.32800 28.08400 6.51300 1.000 10.43489 132 THR A O 1
ATOM 640 N N . ALA A 1 83 ? 55.15000 26.89500 4.62600 1.000 11.25802 133 ALA A N 1
ATOM 641 C CA . ALA A 1 83 ? 56.36000 26.08800 4.85000 1.000 10.36036 133 ALA A CA 1
ATOM 642 C C . ALA A 1 83 ? 57.19400 25.99100 3.58900 1.000 10.98322 133 ALA A C 1
ATOM 643 O O . ALA A 1 83 ? 56.68600 26.16300 2.46900 1.000 11.50123 133 ALA A O 1
ATOM 645 N N . TYR A 1 84 ? 58.48800 25.78900 3.77000 1.000 10.85720 134 TYR A N 1
ATOM 646 C CA . TYR A 1 84 ? 59.44100 25.68400 2.68500 1.000 10.83937 134 TYR A CA 1
ATOM 647 C C . TYR A 1 84 ? 60.23400 24.41300 2.85200 1.000 10.97320 134 TYR A C 1
ATOM 648 O O . TYR A 1 84 ? 60.45100 23.94500 3.95800 1.000 10.88722 134 TYR A O 1
ATOM 657 N N . LEU A 1 85 ? 60.70800 23.86300 1.73700 1.000 10.82629 135 LEU A N 1
ATOM 658 C CA . LEU A 1 85 ? 61.52000 22.65900 1.79700 1.000 11.63122 135 LEU A CA 1
ATOM 659 C C . LEU A 1 85 ? 62.93200 22.98200 2.27400 1.000 11.70681 135 LEU A C 1
ATOM 660 O O . LEU A 1 85 ? 63.55500 23.94700 1.80800 1.000 12.20477 135 LEU A O 1
ATOM 665 N N . SER A 1 86 ? 63.46500 22.12500 3.14300 1.000 11.65336 136 SER A N 1
ATOM 666 C CA . SER A 1 86 ? 64.87000 22.26500 3.54000 1.000 13.31492 136 SER A CA 1
ATOM 667 C C . SER A 1 86 ? 65.78000 21.90800 2.37400 1.000 14.66986 136 SER A C 1
ATOM 668 O O . SER A 1 86 ? 65.34900 21.42100 1.31500 1.000 15.25465 136 SER A O 1
ATOM 671 N N . GLY A 1 87 ? 67.07800 22.07700 2.58600 1.000 14.55538 137 GLY A N 1
ATOM 672 C CA . GLY A 1 87 ? 67.98600 21.74600 1.51800 1.000 17.32318 137 GLY A CA 1
ATOM 673 C C . GLY A 1 87 ? 68.05100 20.27200 1.16500 1.000 21.31461 137 GLY A C 1
ATOM 674 O O . GLY A 1 87 ? 68.52200 19.93000 0.05800 1.000 24.74735 137 GLY A O 1
ATOM 675 N N . ARG A 1 88 ? 67.61500 19.39800 2.05200 1.000 17.73083 138 ARG A N 1
ATOM 676 C CA . ARG A 1 88 ? 67.47000 17.97400 1.79200 1.000 19.72501 138 ARG A CA 1
ATOM 677 C C . ARG A 1 88 ? 66.04600 17.62200 1.41600 1.000 17.38302 138 ARG A C 1
ATOM 678 O O . ARG A 1 88 ? 65.63000 16.46600 1.54100 1.000 20.31629 138 ARG A O 1
ATOM 686 N N . ASN A 1 89 ? 65.27200 18.62700 0.99200 1.000 14.29865 139 ASN A N 1
ATOM 687 C CA . ASN A 1 89 ? 63.90600 18.44200 0.50200 1.000 14.40513 139 ASN A CA 1
ATOM 688 C C . ASN A 1 89 ? 62.95900 17.86800 1.54800 1.000 15.10766 139 ASN A C 1
ATOM 689 O O . ASN A 1 89 ? 62.00400 17.15400 1.22600 1.000 14.38504 139 ASN A O 1
ATOM 694 N N . GLU A 1 90 ? 63.20800 18.21600 2.80600 1.000 11.81747 140 GLU A N 1
ATOM 695 C CA . GLU A 1 90 ? 62.27900 17.87500 3.88800 1.000 11.47617 140 GLU A CA 1
A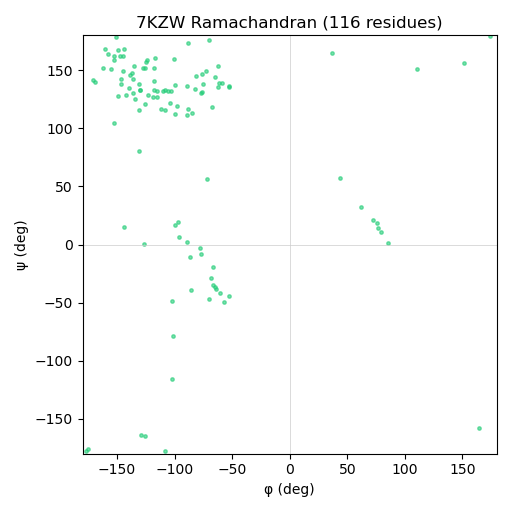TOM 696 C C . GLU A 1 90 ? 61.24000 18.98300 4.05900 1.000 10.98106 140 GLU A C 1
ATOM 697 O O . GLU A 1 90 ? 61.57600 20.19500 4.00100 1.000 12.30809 140 GLU A O 1
ATOM 703 N N . LEU A 1 91 ? 59.96600 18.58800 4.22200 1.000 10.93181 141 LEU A N 1
ATOM 704 C CA . LEU A 1 91 ? 58.89600 19.55500 4.45200 1.000 11.37473 141 LEU A CA 1
ATOM 705 C C . LEU A 1 91 ? 58.48500 19.60000 5.92600 1.000 11.15351 141 LEU A C 1
ATOM 706 O O . LEU A 1 91 ? 58.26200 20.67800 6.48000 1.000 12.11261 141 LEU A O 1
ATOM 711 N N . LEU A 1 92 ? 58.24500 18.42200 6.53900 1.000 11.93265 142 LEU A N 1
ATOM 712 C CA . LEU A 1 92 ? 57.68100 18.38300 7.88400 1.000 11.47656 142 LEU A CA 1
ATOM 713 C C . LEU A 1 92 ? 58.37800 17.30100 8.66200 1.000 12.17270 142 LEU A C 1
ATOM 714 O O . LEU A 1 92 ? 58.47100 16.16700 8.18800 1.000 13.01633 142 LEU A O 1
ATOM 719 N N . LYS A 1 93 ? 58.75900 17.61900 9.90200 1.000 11.20617 143 LYS A N 1
ATOM 720 C CA . LYS A 1 93 ? 59.17700 16.58400 10.85700 1.000 11.12539 143 LYS A CA 1
ATOM 721 C C . LYS A 1 93 ? 58.10200 16.44400 11.91800 1.000 11.27112 143 LYS A C 1
ATOM 722 O O . LYS A 1 93 ? 57.82100 17.38900 12.66300 1.000 12.50170 143 LYS A O 1
ATOM 728 N N . LEU A 1 94 ? 57.45600 15.29200 12.00000 1.000 10.70092 144 LEU A N 1
ATOM 729 C CA . LEU A 1 94 ? 56.45000 15.02600 13.04800 1.000 10.60905 144 LEU A CA 1
ATOM 730 C C . LEU A 1 94 ? 57.15800 14.25300 14.14700 1.000 11.11792 144 LEU A C 1
ATOM 731 O O . LEU A 1 94 ? 57.73900 13.19500 13.88300 1.000 11.76609 144 LEU A O 1
ATOM 736 N N . GLU A 1 95 ? 57.18400 14.82300 15.35500 1.000 11.12440 145 GLU A N 1
ATOM 737 C CA . GLU A 1 95 ? 57.94100 14.25500 16.48000 1.000 11.61349 145 GLU A CA 1
ATOM 738 C C . GLU A 1 95 ? 56.98700 13.89300 17.60200 1.000 13.54622 145 GLU A C 1
ATOM 739 O O . GLU A 1 95 ? 55.98100 14.58900 17.82300 1.000 15.10735 145 GLU A O 1
ATOM 745 N N . CYS A 1 96 ? 57.24300 12.81800 18.21100 1.000 13.10255 146 CYS A N 1
ATOM 746 C CA A CYS A 1 96 ? 56.53500 12.48500 19.51300 0.599 13.41813 146 CYS A CA 1
ATOM 747 C CA B CYS A 1 96 ? 56.46800 12.46200 19.45600 0.401 13.88803 146 CYS A CA 1
ATOM 748 C C . CYS A 1 96 ? 57.54600 12.28800 20.69900 1.000 14.16754 146 CYS A C 1
ATOM 749 O O . CYS A 1 96 ? 58.74700 11.96600 20.52300 1.000 16.02437 146 CYS A O 1
ATOM 754 N N . LYS A 1 97 ? 57.06600 12.64100 21.85200 1.000 12.47180 147 LYS A N 1
ATOM 755 C CA . LYS A 1 97 ? 57.91200 12.54100 23.02900 1.000 13.37515 147 LYS A CA 1
ATOM 756 C C . LYS A 1 97 ? 57.10600 11.89600 24.13600 1.000 13.58613 147 LYS A C 1
ATOM 757 O O . LYS A 1 97 ? 56.06800 12.44400 24.53300 1.000 13.71451 147 LYS A O 1
ATOM 763 N N . GLY A 1 98 ? 57.62400 10.81100 24.70700 1.000 14.22926 148 GLY A N 1
ATOM 764 C CA . GLY A 1 98 ? 56.99800 10.19500 25.86800 1.000 14.97563 148 GLY A CA 1
ATOM 765 C C . GLY A 1 98 ? 56.38100 8.85100 25.53500 1.000 14.94132 148 GLY A C 1
ATOM 766 O O . GLY A 1 98 ? 55.92900 8.59600 24.40900 1.000 14.33098 148 GLY A O 1
ATOM 767 N N . LYS A 1 99 ? 56.33800 7.97600 26.55200 1.000 15.79931 149 LYS A N 1
ATOM 768 C CA . LYS A 1 99 ? 55.85200 6.60600 26.37900 1.000 16.07557 149 LYS A CA 1
ATOM 769 C C . LYS A 1 99 ? 54.48600 6.55600 25.73300 1.000 15.47104 149 LYS A C 1
ATOM 770 O O . LYS A 1 99 ? 54.22800 5.68800 24.88200 1.000 17.21051 149 LYS A O 1
ATOM 776 N N . ASP A 1 100 ? 53.56700 7.41600 26.16900 1.000 15.42505 150 ASP A N 1
ATOM 777 C CA . ASP A 1 100 ? 52.18500 7.36700 25.69400 1.000 15.39122 150 ASP A CA 1
ATOM 778 C C . ASP A 1 100 ? 51.89500 8.39000 24.61100 1.000 13.97358 150 ASP A C 1
ATOM 779 O O . ASP A 1 100 ? 50.72100 8.64500 24.29900 1.000 17.42550 150 ASP A O 1
ATOM 784 N N . SER A 1 101 ? 52.93000 8.94100 23.99600 1.000 13.60201 151 SER A N 1
ATOM 785 C CA . SER A 1 101 ? 52.69300 9.94600 22.95600 1.000 12.84905 151 SER A CA 1
ATOM 786 C C . SER A 1 101 ? 51.97900 9.32500 21.76300 1.000 14.08926 151 SER A C 1
ATOM 787 O O . SER A 1 101 ? 52.20800 8.15700 21.38600 1.000 14.40590 151 SER A O 1
ATOM 790 N N . ASN A 1 102 ? 51.10200 10.10800 21.15700 1.000 12.01572 152 ASN A N 1
ATOM 791 C CA . ASN A 1 102 ? 50.24400 9.6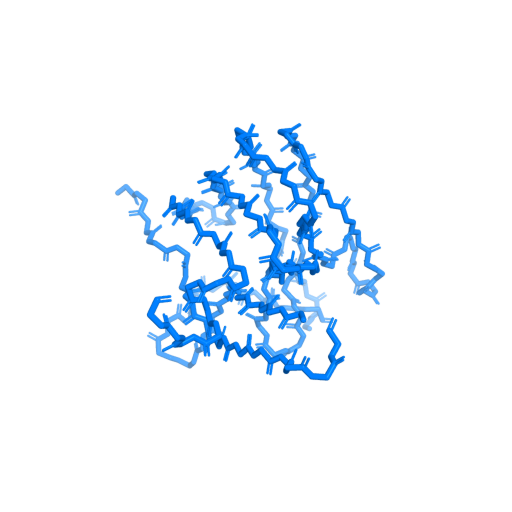2200 20.08500 1.000 11.74611 152 ASN A CA 1
ATOM 792 C C . ASN A 1 102 ? 49.57800 10.80700 19.43600 1.000 12.80138 152 ASN A C 1
ATOM 793 O O . ASN A 1 102 ? 49.10800 11.71000 20.13700 1.000 11.97331 152 ASN A O 1
ATOM 798 N N . ILE A 1 103 ? 49.47100 10.75900 18.10400 1.000 11.01797 153 ILE A N 1
ATOM 799 C CA . ILE A 1 103 ? 48.75000 11.81300 17.38700 1.000 10.82916 153 ILE A CA 1
ATOM 800 C C . ILE A 1 103 ? 48.04500 11.21000 16.16100 1.000 10.68169 153 ILE A C 1
ATOM 801 O O . ILE A 1 103 ? 48.61300 10.40600 15.41200 1.000 11.37160 153 ILE A O 1
ATOM 806 N N . ASP A 1 104 ? 46.81500 11.64700 15.93100 1.000 10.71117 154 ASP A N 1
ATOM 807 C CA . ASP A 1 104 ? 46.12000 11.42500 14.65400 1.000 10.70477 154 ASP A CA 1
ATOM 808 C C . ASP A 1 104 ? 46.02600 12.75500 13.90300 1.000 11.77332 154 ASP A C 1
ATOM 809 O O . ASP A 1 104 ? 45.63000 13.78200 14.46200 1.000 10.70549 154 ASP A O 1
ATOM 814 N N . TYR A 1 105 ? 46.37500 12.72800 12.61300 1.000 10.96191 155 TYR A N 1
ATOM 815 C CA . TYR A 1 105 ? 46.49900 13.99400 11.88600 1.000 11.78053 155 TYR A CA 1
ATOM 816 C C . TYR A 1 105 ? 46.10000 13.80000 10.42300 1.000 10.88821 155 TYR A C 1
ATOM 817 O O . TYR A 1 105 ? 46.00300 12.66600 9.90600 1.000 11.42810 155 TYR A O 1
ATOM 826 N N . LYS A 1 106 ? 45.82900 14.95600 9.78600 1.000 11.98492 156 LYS A N 1
ATOM 827 C CA . LYS A 1 106 ? 45.64500 15.02100 8.32400 1.000 12.24627 156 LYS A CA 1
ATOM 828 C C . LYS A 1 106 ? 46.41900 16.26000 7.87000 1.000 11.28054 156 LYS A C 1
ATOM 829 O O . LYS A 1 106 ? 46.30300 17.31500 8.47300 1.000 12.19100 156 LYS A O 1
ATOM 835 N N . VAL A 1 107 ? 47.25100 16.10100 6.84500 1.000 11.98743 157 VAL A N 1
ATOM 836 C CA . VAL A 1 107 ? 48.00300 17.19900 6.23800 1.000 12.09743 157 VAL A CA 1
ATOM 837 C C . VAL A 1 107 ? 47.52700 17.38000 4.82000 1.000 12.22128 157 VAL A C 1
ATOM 838 O O . VAL A 1 107 ? 47.45100 16.39900 4.06900 1.000 12.89873 157 VAL A O 1
ATOM 842 N N . ILE A 1 108 ? 47.24600 18.62200 4.42500 1.000 12.61571 158 ILE A N 1
ATOM 843 C CA . ILE A 1 108 ? 47.04100 18.94300 3.02500 1.000 13.32937 158 ILE A CA 1
ATOM 844 C C . ILE A 1 108 ? 48.00100 20.06600 2.71800 1.000 13.57210 158 ILE A C 1
ATOM 845 O O . ILE A 1 108 ? 47.89300 21.16900 3.29600 1.000 15.77101 158 ILE A O 1
ATOM 850 N N . ALA A 1 109 ? 48.90500 19.86400 1.76700 1.000 13.89747 159 ALA A N 1
ATOM 851 C CA . ALA A 1 109 ? 49.91100 20.87300 1.41700 1.000 14.22485 159 ALA A CA 1
ATOM 852 C C . ALA A 1 109 ? 49.81500 21.21000 -0.05800 1.000 15.17855 159 ALA A C 1
ATOM 853 O O . ALA A 1 109 ? 49.79500 20.31000 -0.90600 1.000 15.74979 159 ALA A O 1
ATOM 855 N N . TYR A 1 110 ? 49.72600 22.50000 -0.38500 1.000 15.77151 160 TYR A N 1
ATOM 856 C CA . TYR A 1 110 ? 49.62300 22.90900 -1.77900 1.000 16.84567 160 TYR A CA 1
ATOM 857 C C . TYR A 1 110 ? 50.90800 23.59500 -2.20300 1.000 17.25601 160 TYR A C 1
ATOM 858 O O . TYR A 1 110 ? 51.33200 24.57600 -1.56200 1.000 17.12490 160 TYR A O 1
ATOM 867 N N . ALA A 1 111 ? 51.45800 23.19800 -3.34800 1.000 17.91842 161 ALA A N 1
ATOM 868 C CA . ALA A 1 111 ? 52.63400 23.86300 -3.89900 1.000 18.52081 161 ALA A CA 1
ATOM 869 C C . ALA A 1 111 ? 52.45100 23.89600 -5.39800 1.000 21.75074 161 ALA A C 1
ATOM 870 O O . ALA A 1 111 ? 52.15100 22.85400 -5.99700 1.000 22.92158 161 ALA A O 1
ATOM 872 N N . ASN A 1 112 ? 52.59500 25.09100 -5.99200 1.000 22.63943 162 ASN A N 1
ATOM 873 C CA . ASN A 1 112 ? 52.66500 25.25500 -7.45800 1.000 30.80200 162 ASN A CA 1
ATOM 874 C C . ASN A 1 112 ? 51.63700 24.40500 -8.17600 1.000 36.31851 162 ASN A C 1
ATOM 875 O O . ASN A 1 112 ? 51.97600 23.56000 -9.01300 1.000 38.40498 162 ASN A O 1
ATOM 880 N N . ALA A 1 113 ? 50.38000 24.61300 -7.82300 1.000 29.56286 163 ALA A N 1
ATOM 881 C CA . ALA A 1 113 ? 49.26700 23.94400 -8.48100 1.000 37.07715 163 ALA A CA 1
ATOM 882 C C . ALA A 1 113 ? 49.12100 22.44800 -8.15500 1.000 39.57399 163 ALA A C 1
ATOM 883 O O . ALA A 1 113 ? 48.46800 21.71600 -8.90300 1.000 40.35885 163 ALA A O 1
ATOM 885 N N . ILE A 1 114 ? 49.67000 21.93400 -7.06000 1.000 33.22516 164 ILE A N 1
ATOM 886 C CA . ILE A 1 114 ? 49.51600 20.51100 -6.77300 1.000 23.17861 164 ILE A CA 1
ATOM 887 C C . ILE A 1 114 ? 49.17900 20.34800 -5.29300 1.000 21.49073 164 ILE A C 1
ATOM 888 O O . ILE A 1 114 ? 49.77300 20.99800 -4.42300 1.000 18.43527 164 ILE A O 1
ATOM 893 N N . GLU A 1 115 ? 48.31100 19.39700 -4.97500 1.000 18.44114 165 GLU A N 1
ATOM 894 C CA . GLU A 1 115 ? 47.93400 19.07300 -3.62000 1.000 17.62933 165 GLU A CA 1
ATOM 895 C C . GLU A 1 115 ? 48.65100 17.79500 -3.20100 1.000 16.5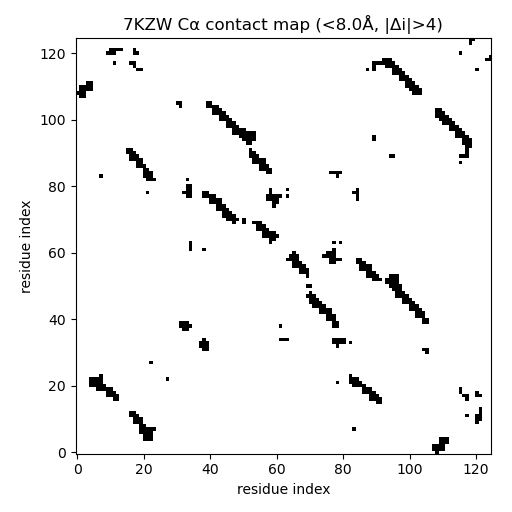2574 165 GLU A C 1
ATOM 896 O O . GLU A 1 115 ? 48.66600 16.81000 -3.966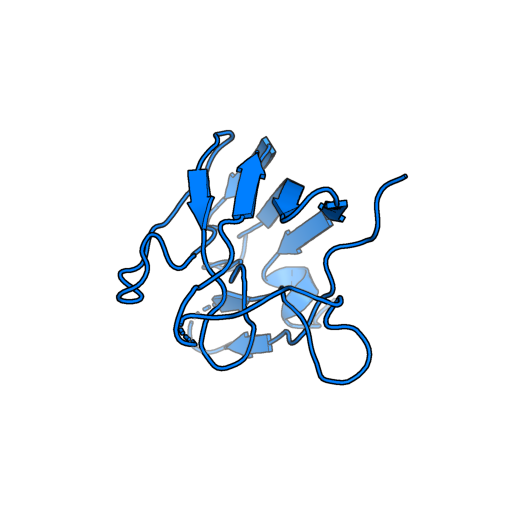00 1.000 18.08229 165 GLU A O 1
ATOM 902 N N . TYR A 1 116 ? 49.26000 17.82200 -2.02000 1.000 15.65201 166 TYR A N 1
ATOM 903 C CA . TYR A 1 116 ? 49.90800 16.66300 -1.40300 1.000 14.96783 166 TYR A CA 1
ATOM 904 C C . TYR A 1 116 ? 49.20300 16.39000 -0.08900 1.000 15.76650 166 TYR A C 1
ATOM 905 O O . TYR A 1 116 ? 49.10000 17.29000 0.76600 1.000 17.27488 166 TYR A O 1
ATOM 914 N N . ASP A 1 117 ? 48.74300 15.16100 0.12300 1.000 16.25982 167 ASP A N 1
ATOM 915 C CA . ASP A 1 117 ? 47.97000 14.81100 1.30600 1.000 16.49594 167 ASP A CA 1
ATOM 916 C C . ASP A 1 117 ? 48.69200 13.75900 2.12500 1.000 18.05260 167 ASP A C 1
ATOM 917 O O . ASP A 1 117 ? 49.37600 12.87800 1.57400 1.000 19.72660 167 ASP A O 1
ATOM 922 N N . ARG A 1 118 ? 48.44000 13.76200 3.43200 1.000 14.85891 168 ARG A N 1
ATOM 923 C CA . ARG A 1 118 ? 48.87000 12.61300 4.25300 1.000 16.58264 168 ARG A CA 1
ATOM 924 C C . ARG A 1 118 ? 47.86900 12.49300 5.38200 1.000 19.78755 168 ARG A C 1
ATOM 925 O O . ARG A 1 118 ? 47.65400 13.45900 6.11900 1.000 17.10167 168 ARG A O 1
ATOM 933 N N . VAL A 1 119 ? 47.29100 11.30400 5.58000 1.000 16.71095 169 VAL A N 1
ATOM 934 C CA A VAL A 1 119 ? 46.49400 10.99200 6.75700 0.527 16.35153 169 VAL A CA 1
ATOM 935 C CA B VAL A 1 119 ? 46.51200 11.00900 6.77600 0.473 16.76140 169 VAL A CA 1
ATOM 936 C C . VAL A 1 119 ? 47.25700 9.91400 7.54000 1.000 17.51340 169 VAL A C 1
ATOM 937 O O . VAL A 1 119 ? 47.75600 8.9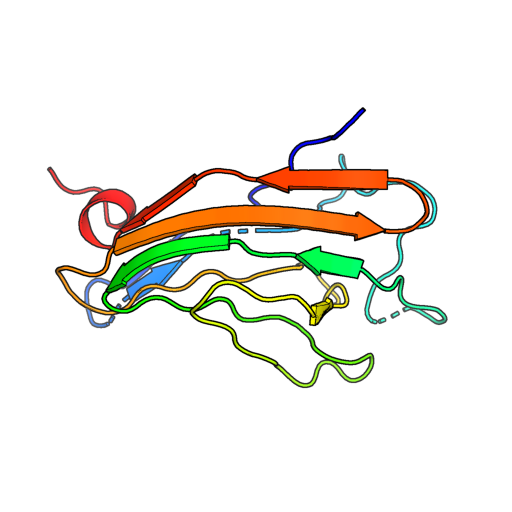6200 6.93200 1.000 18.66083 169 VAL A O 1
ATOM 944 N N . GLY A 1 120 ? 47.34400 10.07600 8.84200 1.000 12.61130 170 GLY A N 1
ATOM 945 C CA . GLY A 1 120 ? 48.15600 9.09500 9.51900 1.000 13.31896 170 GLY A CA 1
ATOM 946 C C . GLY A 1 120 ? 48.13100 9.25900 11.02900 1.000 12.85044 170 GLY A C 1
ATOM 947 O O . GLY A 1 120 ? 47.34200 10.03000 11.58500 1.000 11.82852 170 GLY A O 1
ATOM 948 N N . ASN A 1 121 ? 48.93700 8.42900 11.67600 1.000 12.18332 171 ASN A N 1
ATOM 949 C CA . ASN A 1 121 ? 49.10800 8.40800 13.11400 1.000 11.62260 171 ASN A CA 1
ATOM 950 C C . ASN A 1 121 ? 50.59000 8.21800 13.39900 1.000 14.27924 171 ASN A C 1
ATOM 951 O O . ASN A 1 121 ? 51.29300 7.53000 12.65000 1.000 15.13675 171 ASN A O 1
ATOM 956 N N . LEU A 1 122 ? 51.06700 8.82500 14.48300 1.000 11.42491 172 LEU A N 1
ATOM 957 C CA . LEU A 1 122 ? 52.38500 8.48300 15.02500 1.000 10.94733 172 LEU A CA 1
ATOM 958 C C . LEU A 1 122 ? 52.22100 8.25600 16.51500 1.000 11.65415 172 LEU A C 1
ATOM 959 O O . LEU A 1 122 ? 51.51000 9.01600 17.19500 1.000 11.15743 172 LEU A O 1
ATOM 964 N N . SER A 1 123 ? 52.90100 7.21400 17.00600 1.000 11.77853 173 SER A N 1
ATOM 965 C CA . SER A 1 123 ? 52.99300 7.02200 18.44500 1.000 12.14218 173 SER A CA 1
ATOM 966 C C . SER A 1 123 ? 54.34900 6.45100 18.77800 1.000 12.42453 173 SER A C 1
ATOM 967 O O . SER A 1 123 ? 54.95800 5.74300 17.97200 1.000 12.67134 173 SER A O 1
ATOM 970 N N . TYR A 1 124 ? 54.85300 6.77700 19.97400 1.000 13.54791 174 TYR A N 1
ATOM 971 C CA . TYR A 1 124 ? 56.13000 6.20800 20.36300 1.000 13.53761 174 TYR A CA 1
ATOM 972 C C . TYR A 1 124 ? 56.02700 4.68100 20.39700 1.000 13.81906 174 TYR A C 1
ATOM 973 O O . TYR A 1 124 ? 56.95500 3.97400 19.96700 1.000 14.09637 174 TYR A O 1
ATOM 982 N N . LEU A 1 125 ? 54.91900 4.15600 20.91800 1.000 14.02498 175 LEU A N 1
ATOM 983 C CA . LEU A 1 125 ? 54.76700 2.68700 21.04300 1.000 14.98996 175 LEU A CA 1
ATOM 984 C C . LEU A 1 125 ? 54.92800 2.00900 19.68900 1.000 16.29569 175 LEU A C 1
ATOM 985 O O . LEU A 1 125 ? 55.70800 1.06000 19.52700 1.000 19.23660 175 LEU A O 1
ATOM 990 N N . VAL A 1 126 ? 54.21400 2.50800 18.68600 1.000 13.70858 176 VAL A N 1
ATOM 991 C CA . VAL A 1 126 ? 54.28100 1.85100 17.39900 1.000 13.56903 176 VAL A CA 1
ATOM 992 C C . VAL A 1 126 ? 55.63600 2.06800 16.76100 1.000 13.51747 176 VAL A C 1
ATOM 993 O O . VAL A 1 126 ? 56.28500 1.13400 16.28800 1.000 13.87807 176 VAL A O 1
ATOM 997 N N . GLU A 1 127 ? 56.12100 3.31000 16.77100 1.000 13.15008 177 GLU A N 1
ATOM 998 C CA . GLU A 1 127 ? 57.32300 3.64000 16.03200 1.000 13.57178 177 GLU A CA 1
ATOM 999 C C . GLU A 1 127 ? 58.55000 2.98400 16.62500 1.000 16.35862 177 GLU A C 1
ATOM 1000 O O . GLU A 1 127 ? 59.52300 2.71300 15.90300 1.000 18.79587 177 GLU A O 1
ATOM 1006 N N . SER A 1 128 ? 58.55700 2.73200 17.94200 1.000 14.78966 178 SER A N 1
ATOM 1007 C CA . SER A 1 128 ? 59.69700 2.08800 18.58100 1.000 16.63787 178 SER A CA 1
ATOM 1008 C C . SER A 1 128 ? 59.73900 0.58300 18.34600 1.000 15.59706 178 SER A C 1
ATOM 1009 O O . SER A 1 128 ? 60.71400 -0.07000 18.73300 1.000 18.19666 178 SER A O 1
ATOM 1012 N N . GLY A 1 129 ? 58.73200 0.04000 17.66600 1.000 16.68946 179 GLY A N 1
ATOM 1013 C CA . GLY A 1 129 ? 58.80700 -1.28300 17.12400 1.000 18.78586 179 GLY A CA 1
ATOM 1014 C C . GLY A 1 129 ? 58.43600 -2.39900 18.05500 1.000 19.48494 179 GLY A C 1
ATOM 1015 O O . GLY A 1 129 ? 58.46400 -3.56700 17.64400 1.000 20.93842 179 GLY A O 1
ATOM 1016 N N . GLY A 1 130 ? 58.05200 -2.08600 19.28300 1.000 19.68083 180 GLY A N 1
ATOM 1017 C CA . GLY A 1 130 ? 57.67200 -3.11600 20.22200 1.000 25.75695 180 GLY A CA 1
ATOM 1018 C C . GLY A 1 130 ? 56.19200 -3.47700 20.12700 1.000 19.49731 180 GLY A C 1
ATOM 1019 O O . GLY A 1 130 ? 55.38400 -2.88200 19.42000 1.000 16.80698 180 GLY A O 1
ATOM 1020 N N . LEU A 1 131 ? 55.85300 -4.50400 20.86400 1.000 18.41074 181 LEU A N 1
ATOM 1021 C CA . LEU A 1 131 ? 54.49600 -5.06500 20.80800 1.000 18.88134 181 LEU A CA 1
ATOM 1022 C C . LEU A 1 131 ? 53.50200 -4.13200 21.45800 1.000 20.85276 181 LEU A C 1
ATOM 1023 O O . LEU A 1 131 ? 53.81900 -3.38200 22.42700 1.000 19.74653 181 LEU A O 1
#

B-factor: mean 22.68, std 11.91, range [9.63, 63.89]

Radius of gyration: 14.36 Å; Cα contacts (8 Å, |Δi|>4): 331; chains: 1; bounding box: 25×36×38 Å